Protein AF-A0A328ABK8-F1 (afdb_monomer)

Foldseek 3Di:
DDDDPPPPPPDPDDDDDDDDDPVVVVVLVVVQVPDPDNDDSVRSVVVVVVVVVVVCVVVVVVVVVVPPPD

Mean predicted aligned error: 11.88 Å

pLDDT: mean 78.98, std 18.23, range [39.66, 97.56]

Radius of gyration: 20.17 Å; Cα contacts (8 Å, |Δi|>4): 11; chains: 1; bounding box: 62×29×51 Å

Structure (mmCIF, N/CA/C/O backbone):
data_AF-A0A328ABK8-F1
#
_entry.id   AF-A0A328ABK8-F1
#
loop_
_atom_site.group_PDB
_atom_site.id
_atom_site.type_symbol
_atom_site.label_atom_id
_atom_site.label_alt_id
_atom_site.label_comp_id
_atom_site.label_asym_id
_atom_site.label_entity_id
_atom_site.label_seq_id
_atom_site.pdbx_PDB_ins_code
_atom_site.Cartn_x
_atom_site.Cartn_y
_atom_site.Cartn_z
_atom_site.occupancy
_atom_site.B_iso_or_equiv
_atom_site.auth_seq_id
_atom_site.auth_comp_id
_atom_site.auth_asym_id
_atom_site.auth_atom_id
_atom_site.pdbx_PDB_model_num
ATOM 1 N N . MET A 1 1 ? 31.934 13.631 37.670 1.00 39.66 1 MET A N 1
ATOM 2 C CA . MET A 1 1 ? 31.222 12.581 36.913 1.00 39.66 1 MET A CA 1
ATOM 3 C C . MET A 1 1 ? 30.026 13.254 36.253 1.00 39.66 1 MET A C 1
ATOM 5 O O . MET A 1 1 ? 28.997 13.394 36.896 1.00 39.66 1 MET A O 1
ATOM 9 N N . LEU A 1 2 ? 30.214 13.821 35.059 1.00 48.25 2 LEU A N 1
ATOM 10 C CA . LEU A 1 2 ? 29.162 14.543 34.334 1.00 48.25 2 LEU A CA 1
ATOM 11 C C . LEU A 1 2 ? 28.428 13.544 33.443 1.00 48.25 2 LEU A C 1
ATOM 13 O O . LEU A 1 2 ? 29.049 12.851 32.644 1.00 48.25 2 LEU A O 1
ATOM 17 N N . SER A 1 3 ? 27.127 13.439 33.677 1.00 49.34 3 SER A N 1
ATOM 18 C CA . SER A 1 3 ? 26.217 12.473 33.083 1.00 49.34 3 SER A CA 1
ATOM 19 C C . SER A 1 3 ? 26.184 12.581 31.560 1.00 49.34 3 SER A C 1
ATOM 21 O O . SER A 1 3 ? 25.826 13.623 31.012 1.00 49.34 3 SER A O 1
ATOM 23 N N . ASP A 1 4 ? 26.501 11.476 30.890 1.00 52.09 4 ASP A N 1
ATOM 24 C CA . ASP A 1 4 ? 26.263 11.268 29.464 1.00 52.09 4 ASP A CA 1
ATOM 25 C C . ASP A 1 4 ? 24.744 11.291 29.216 1.00 52.09 4 ASP A C 1
ATOM 27 O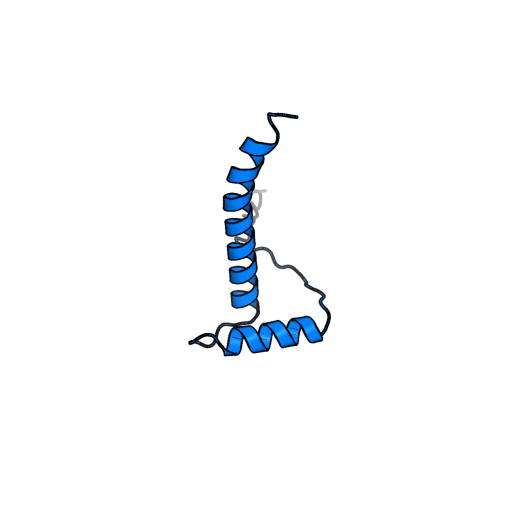 O . ASP A 1 4 ? 24.040 10.288 29.372 1.00 52.09 4 ASP A O 1
ATOM 31 N N . SER A 1 5 ? 24.206 12.466 28.883 1.00 56.25 5 SER A N 1
ATOM 32 C CA . SER A 1 5 ? 22.868 12.571 28.306 1.00 56.25 5 SER A CA 1
ATOM 33 C C . SER A 1 5 ? 22.927 11.961 26.913 1.00 56.25 5 SER A C 1
ATOM 35 O O . SER A 1 5 ? 23.209 12.641 25.930 1.00 56.25 5 SER A O 1
ATOM 37 N N . LYS A 1 6 ? 22.667 10.654 26.823 1.00 60.25 6 LYS A N 1
ATOM 38 C CA . LYS A 1 6 ? 22.330 10.007 25.557 1.00 60.25 6 LYS A CA 1
ATOM 39 C C . LYS A 1 6 ? 21.041 10.637 25.048 1.00 60.25 6 LYS A C 1
ATOM 41 O O . LYS A 1 6 ? 19.947 10.214 25.410 1.00 60.25 6 LYS A O 1
ATOM 46 N N . THR A 1 7 ? 21.187 11.651 24.203 1.00 54.84 7 THR A N 1
ATOM 47 C CA . THR A 1 7 ? 20.145 12.124 23.300 1.00 54.84 7 THR A CA 1
ATOM 48 C C . THR A 1 7 ? 19.672 10.918 22.498 1.00 54.84 7 THR A C 1
ATOM 50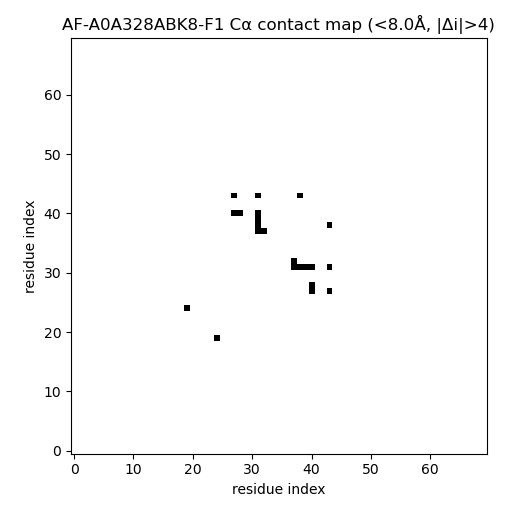 O O . THR A 1 7 ? 20.325 10.491 21.548 1.00 54.84 7 THR A O 1
ATOM 53 N N . SER A 1 8 ? 18.569 10.313 22.937 1.00 55.62 8 SER A N 1
ATOM 54 C CA . SER A 1 8 ? 17.845 9.321 22.158 1.00 55.62 8 SER A CA 1
ATOM 55 C C . SER A 1 8 ? 17.346 10.052 20.921 1.00 55.62 8 SER A C 1
ATOM 57 O O . SER A 1 8 ? 16.412 10.850 20.989 1.00 55.62 8 SER A O 1
ATOM 59 N N . THR A 1 9 ? 18.046 9.878 19.805 1.00 58.06 9 THR A N 1
ATOM 60 C CA . THR A 1 9 ? 17.589 10.348 18.507 1.00 58.06 9 THR A CA 1
ATOM 61 C C . THR A 1 9 ? 16.306 9.592 18.195 1.00 58.06 9 THR A C 1
ATOM 63 O O . THR A 1 9 ? 16.319 8.432 17.788 1.00 58.06 9 THR A O 1
ATOM 66 N N . VAL A 1 10 ? 15.183 10.251 18.482 1.00 58.81 10 VAL A N 1
ATOM 67 C CA . VAL A 1 10 ? 13.828 9.812 18.161 1.00 58.81 10 VAL A CA 1
ATOM 68 C C . VAL A 1 10 ? 13.821 9.372 16.702 1.00 58.81 10 VAL A C 1
ATOM 70 O O . VAL A 1 10 ? 14.033 10.177 15.794 1.00 58.81 10 VAL A O 1
ATOM 73 N N . ARG A 1 11 ? 13.642 8.073 16.463 1.00 58.50 11 ARG A N 1
ATOM 74 C CA . ARG A 1 11 ? 13.472 7.553 15.109 1.00 58.50 11 ARG A CA 1
ATOM 75 C C . ARG A 1 11 ? 12.124 8.053 14.605 1.00 58.50 11 ARG A C 1
ATOM 77 O O . ARG A 1 11 ? 11.095 7.615 15.091 1.00 58.50 11 ARG A O 1
ATOM 84 N N . ALA A 1 12 ? 12.135 8.977 13.648 1.00 75.44 12 ALA A N 1
ATOM 85 C CA . ALA A 1 12 ? 10.912 9.514 13.045 1.00 75.44 12 ALA A CA 1
ATOM 86 C 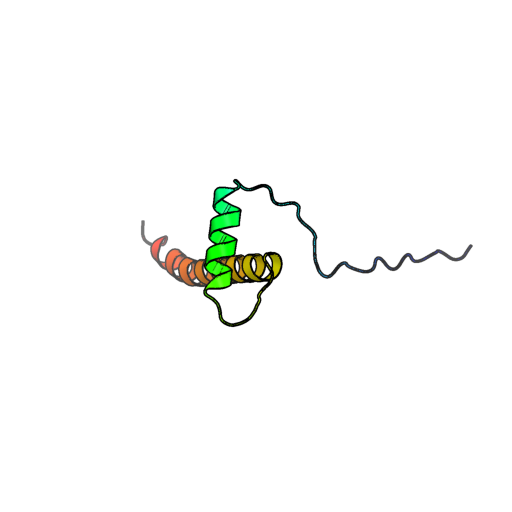C . ALA A 1 12 ? 10.104 8.459 12.260 1.00 75.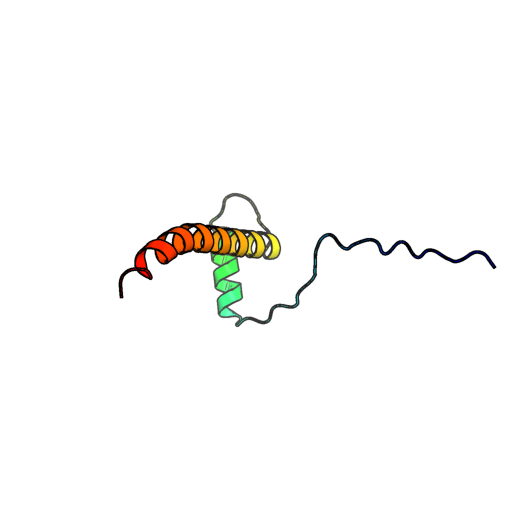44 12 ALA A C 1
ATOM 88 O O . ALA A 1 12 ? 8.957 8.705 11.908 1.00 75.44 12 ALA A O 1
ATOM 89 N N . LEU A 1 13 ? 10.704 7.300 11.970 1.00 80.38 13 LEU A N 1
ATOM 90 C CA . LEU A 1 13 ? 10.093 6.193 11.245 1.00 80.38 13 LEU A CA 1
ATOM 91 C C . LEU A 1 13 ? 10.433 4.873 11.935 1.00 80.38 13 LEU A C 1
ATOM 93 O O . LEU A 1 13 ? 11.602 4.599 12.231 1.00 80.38 13 LEU A O 1
ATOM 97 N N . ASP A 1 14 ? 9.414 4.042 12.122 1.00 86.75 14 ASP A N 1
ATOM 98 C CA . ASP A 1 14 ? 9.561 2.686 12.630 1.00 86.75 14 ASP A CA 1
ATOM 99 C C . ASP A 1 14 ? 9.744 1.681 11.490 1.00 86.75 14 ASP A C 1
ATOM 101 O O . ASP A 1 14 ? 9.185 1.814 10.401 1.00 86.75 14 ASP A O 1
ATOM 105 N N . ARG A 1 15 ? 10.542 0.639 11.745 1.00 89.62 15 ARG A N 1
ATOM 106 C CA . ARG A 1 15 ? 10.763 -0.461 10.800 1.00 89.62 15 ARG A CA 1
ATOM 107 C C . ARG A 1 15 ? 9.953 -1.674 11.226 1.00 89.62 15 ARG A C 1
ATOM 109 O O . ARG A 1 15 ? 10.140 -2.176 12.332 1.00 89.62 15 A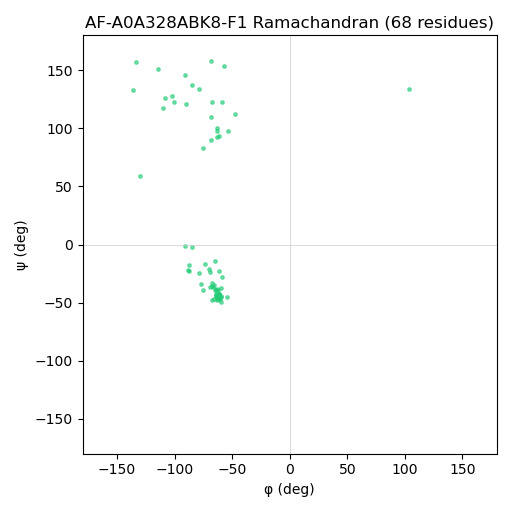RG A O 1
ATOM 116 N N . ILE A 1 16 ? 9.171 -2.215 10.300 1.00 91.19 16 ILE A N 1
ATOM 117 C CA . ILE A 1 16 ? 8.429 -3.464 10.484 1.00 91.19 16 ILE A CA 1
ATOM 118 C C . ILE A 1 16 ? 8.953 -4.553 9.543 1.00 91.19 16 ILE A C 1
ATOM 120 O O . ILE A 1 16 ? 9.456 -4.259 8.460 1.00 91.19 16 ILE A O 1
ATOM 124 N N . ASN A 1 17 ? 8.839 -5.816 9.958 1.00 93.12 17 ASN A N 1
ATOM 125 C CA . ASN A 1 17 ? 9.021 -6.962 9.068 1.00 93.12 17 ASN A CA 1
ATOM 126 C C . ASN A 1 17 ? 7.639 -7.475 8.670 1.00 93.12 17 ASN A C 1
ATOM 128 O O . ASN A 1 17 ? 6.849 -7.836 9.539 1.00 93.12 17 ASN A O 1
ATOM 132 N N . LEU A 1 18 ? 7.364 -7.522 7.370 1.00 91.06 18 LEU A N 1
ATOM 133 C CA . LEU A 1 18 ? 6.078 -7.943 6.829 1.00 91.06 18 LEU A CA 1
ATOM 134 C C . LEU A 1 18 ? 6.225 -9.317 6.169 1.00 91.06 18 LEU A C 1
ATOM 136 O O . LEU A 1 18 ? 7.088 -9.507 5.314 1.00 91.06 18 LEU A O 1
ATOM 140 N N . ARG A 1 19 ? 5.395 -10.278 6.581 1.00 95.69 19 ARG A N 1
ATOM 141 C CA . ARG A 1 19 ? 5.298 -11.603 5.958 1.00 95.69 19 ARG A CA 1
ATOM 142 C C . ARG A 1 19 ? 3.966 -11.695 5.237 1.00 95.69 19 ARG A C 1
ATOM 144 O O . ARG A 1 19 ? 2.926 -11.605 5.883 1.00 95.69 19 ARG A O 1
ATOM 151 N N . LEU A 1 20 ? 4.018 -11.870 3.926 1.00 94.31 20 LEU A N 1
ATOM 152 C CA . LEU A 1 20 ? 2.854 -12.050 3.070 1.00 94.31 20 LEU A CA 1
ATOM 153 C C . LEU A 1 20 ? 3.103 -13.223 2.120 1.00 94.31 20 LEU A C 1
ATOM 155 O O . LEU A 1 20 ? 4.267 -13.558 1.871 1.00 94.31 20 LEU A O 1
ATOM 159 N N . PRO A 1 21 ? 2.034 -13.838 1.596 1.00 97.56 21 PRO A N 1
ATOM 160 C CA . PRO A 1 21 ? 2.150 -14.788 0.502 1.00 97.56 21 PRO A CA 1
ATOM 161 C C . PRO A 1 21 ? 2.830 -14.167 -0.727 1.00 97.56 21 PRO A C 1
ATOM 163 O O . PRO A 1 21 ? 2.765 -12.951 -0.941 1.00 97.56 21 PRO A O 1
ATOM 166 N N . VAL A 1 22 ? 3.476 -15.003 -1.541 1.00 95.75 22 VAL A N 1
ATOM 167 C CA . VAL A 1 22 ? 4.202 -14.557 -2.744 1.00 95.75 22 VAL A CA 1
ATOM 168 C C . VAL A 1 22 ? 3.250 -13.893 -3.731 1.00 95.75 22 VAL A C 1
ATOM 170 O O . VAL A 1 22 ? 3.549 -12.804 -4.215 1.00 95.75 22 VAL A O 1
ATOM 173 N N . GLU A 1 23 ? 2.065 -14.469 -3.919 1.00 97.06 23 GLU A N 1
ATOM 174 C CA . GLU A 1 23 ? 1.031 -13.946 -4.810 1.00 97.06 23 GLU A CA 1
ATOM 175 C C . GLU A 1 23 ? 0.598 -12.518 -4.435 1.00 97.06 23 GLU A C 1
ATOM 177 O O . GLU A 1 23 ? 0.212 -11.720 -5.285 1.00 97.06 23 GLU A O 1
ATOM 182 N N . THR A 1 24 ? 0.713 -12.148 -3.155 1.00 95.62 24 THR A N 1
ATOM 183 C CA . THR A 1 24 ? 0.403 -10.785 -2.710 1.00 95.62 24 THR A CA 1
ATOM 184 C C . THR A 1 24 ? 1.508 -9.810 -3.108 1.00 95.62 24 THR A C 1
ATOM 186 O O . THR A 1 24 ? 1.218 -8.688 -3.517 1.00 95.62 24 THR A O 1
ATOM 189 N N . PHE A 1 25 ? 2.777 -10.218 -3.019 1.00 94.38 25 PHE A N 1
ATOM 190 C CA . PHE A 1 25 ? 3.888 -9.389 -3.491 1.00 94.38 25 PHE A CA 1
ATOM 191 C C . PHE A 1 25 ? 3.863 -9.208 -5.011 1.00 94.38 25 PHE A C 1
ATOM 193 O O . PHE A 1 25 ? 4.156 -8.112 -5.486 1.00 94.38 25 PHE A O 1
ATOM 200 N N . GLU A 1 26 ? 3.466 -10.23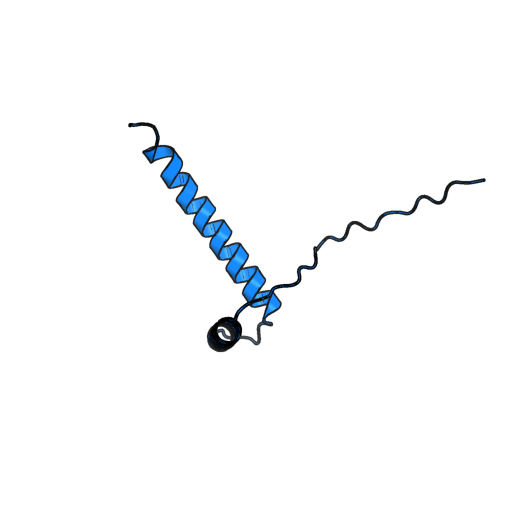9 -5.756 1.00 95.31 26 GLU A N 1
ATOM 201 C CA . GLU A 1 26 ? 3.281 -10.168 -7.209 1.00 95.31 26 GLU A CA 1
ATOM 202 C C . GLU A 1 26 ? 2.169 -9.180 -7.579 1.00 95.31 26 GLU A C 1
ATOM 204 O O . GLU A 1 26 ? 2.407 -8.261 -8.360 1.00 95.31 26 GLU A O 1
ATOM 209 N N . ALA A 1 27 ? 1.006 -9.262 -6.926 1.00 95.12 27 ALA A N 1
ATOM 210 C CA . ALA A 1 27 ? -0.085 -8.310 -7.141 1.00 95.12 27 ALA A CA 1
ATOM 211 C C . ALA A 1 27 ? 0.318 -6.851 -6.828 1.00 95.12 27 ALA A C 1
ATOM 213 O O . ALA A 1 27 ? -0.083 -5.920 -7.533 1.00 95.12 27 ALA A O 1
ATOM 214 N N . ILE A 1 28 ? 1.141 -6.632 -5.793 1.00 92.94 28 ILE A N 1
ATOM 215 C CA . ILE A 1 28 ? 1.709 -5.307 -5.482 1.00 92.94 28 ILE A CA 1
ATOM 216 C C . ILE A 1 28 ? 2.630 -4.834 -6.616 1.00 92.94 28 ILE A C 1
ATOM 218 O O . ILE A 1 28 ? 2.577 -3.670 -7.020 1.00 92.94 28 ILE A O 1
ATOM 222 N N . ASP A 1 29 ? 3.477 -5.720 -7.137 1.00 92.69 29 ASP A N 1
ATOM 223 C CA . ASP A 1 29 ? 4.415 -5.403 -8.213 1.00 92.69 29 ASP A CA 1
ATOM 224 C C . ASP A 1 29 ? 3.720 -5.106 -9.544 1.00 92.69 29 ASP A C 1
ATOM 226 O O . ASP A 1 29 ? 4.153 -4.212 -10.271 1.00 92.69 29 ASP A O 1
ATOM 230 N N . GLU A 1 30 ? 2.620 -5.788 -9.843 1.00 93.12 30 GLU A N 1
ATOM 231 C CA . GLU A 1 30 ? 1.777 -5.484 -10.997 1.00 93.12 30 GLU A CA 1
ATOM 232 C C . GLU A 1 30 ? 1.085 -4.128 -10.830 1.00 93.12 30 GLU A C 1
ATOM 234 O O . GLU A 1 30 ? 1.162 -3.270 -11.712 1.00 93.12 30 GLU A O 1
ATOM 239 N N . SER A 1 31 ? 0.474 -3.879 -9.666 1.00 91.31 31 SER A N 1
ATOM 240 C CA . SER A 1 31 ? -0.226 -2.619 -9.404 1.00 91.31 31 SER A CA 1
ATOM 241 C C . SER A 1 31 ? 0.710 -1.410 -9.445 1.00 91.31 31 SER A C 1
ATOM 243 O O . SER A 1 31 ? 0.348 -0.367 -9.997 1.00 91.31 31 SER A O 1
ATOM 245 N N . ARG A 1 32 ? 1.938 -1.532 -8.918 1.00 91.00 32 ARG A N 1
ATOM 246 C CA . ARG A 1 32 ? 2.918 -0.439 -8.997 1.00 91.00 32 ARG A CA 1
ATOM 247 C C . ARG A 1 32 ? 3.351 -0.167 -10.442 1.00 91.00 32 ARG A C 1
ATOM 249 O O . ARG A 1 32 ? 3.611 0.985 -10.767 1.00 91.00 32 ARG A O 1
ATOM 256 N N . ALA A 1 33 ? 3.451 -1.196 -11.292 1.00 87.62 33 ALA A N 1
ATOM 257 C CA . ALA A 1 33 ? 3.922 -1.061 -12.672 1.00 87.62 33 ALA A CA 1
ATOM 258 C C . ALA A 1 33 ? 2.927 -0.298 -13.561 1.00 87.62 33 ALA A C 1
ATOM 260 O O . ALA A 1 33 ? 3.325 0.312 -14.5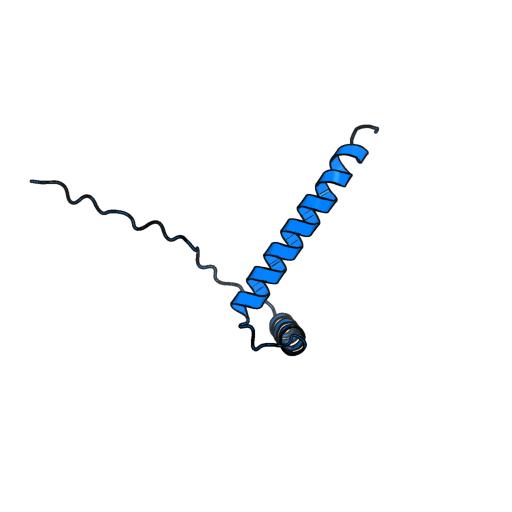50 1.00 87.62 33 ALA A O 1
ATOM 261 N N . LEU A 1 34 ? 1.645 -0.293 -13.185 1.00 87.06 34 LEU A N 1
ATOM 262 C CA . LEU A 1 34 ? 0.601 0.485 -13.852 1.00 87.06 34 LEU A CA 1
ATOM 263 C C . LEU A 1 34 ? 0.684 1.990 -13.550 1.00 87.06 34 LEU A C 1
ATOM 265 O O . LEU A 1 34 ? 0.071 2.786 -14.263 1.00 87.06 34 LEU A O 1
ATOM 269 N N . ARG A 1 35 ? 1.411 2.406 -12.503 1.00 81.44 35 ARG A N 1
ATOM 270 C CA . ARG A 1 35 ? 1.561 3.824 -12.165 1.00 81.44 35 ARG A CA 1
ATOM 271 C C . ARG A 1 35 ? 2.695 4.472 -12.969 1.00 81.44 35 ARG A C 1
ATOM 273 O O . ARG A 1 35 ? 3.779 3.901 -13.079 1.00 81.44 35 ARG A O 1
ATOM 280 N N . PRO A 1 36 ? 2.490 5.692 -13.494 1.00 77.19 36 PRO A N 1
ATOM 281 C CA . PRO A 1 36 ? 3.565 6.456 -14.106 1.00 77.19 36 PRO A CA 1
ATOM 282 C C . PRO A 1 36 ? 4.581 6.875 -13.036 1.00 77.19 36 PRO A C 1
ATOM 284 O O . PRO A 1 36 ? 4.243 7.553 -12.068 1.00 77.19 36 PRO A O 1
ATOM 287 N N . GLY A 1 37 ? 5.836 6.476 -13.235 1.00 77.75 37 GLY A N 1
ATOM 288 C CA . GLY A 1 37 ? 6.928 6.695 -12.289 1.00 77.75 37 GLY A CA 1
ATOM 289 C C . GLY A 1 37 ? 7.275 5.425 -11.512 1.00 77.75 37 GLY A C 1
ATOM 290 O O . GLY A 1 37 ? 6.410 4.709 -11.017 1.00 77.75 37 GLY A O 1
ATOM 291 N N . SER A 1 38 ? 8.567 5.127 -11.409 1.00 75.25 38 SER A N 1
ATOM 292 C CA . SER A 1 38 ? 9.064 3.919 -10.745 1.00 75.25 38 SER A CA 1
ATOM 293 C C . SER A 1 38 ? 8.975 4.050 -9.222 1.00 75.25 38 SER A C 1
ATOM 295 O O . SER A 1 38 ? 9.950 4.405 -8.560 1.00 75.25 38 SER A O 1
ATOM 297 N N . VAL A 1 39 ? 7.801 3.778 -8.654 1.00 88.00 39 VAL A N 1
ATOM 298 C CA . VAL A 1 39 ? 7.578 3.789 -7.201 1.00 88.00 39 VAL A CA 1
ATOM 299 C C . VAL A 1 39 ? 8.106 2.490 -6.576 1.00 88.00 39 VAL A C 1
ATOM 301 O O . VAL A 1 39 ? 7.862 1.392 -7.078 1.00 88.00 39 VAL A O 1
ATOM 304 N N . SER A 1 40 ? 8.852 2.592 -5.469 1.00 90.88 40 SER A N 1
ATOM 305 C CA . SER A 1 40 ? 9.350 1.413 -4.743 1.00 90.88 40 SER A CA 1
ATOM 306 C C . SER A 1 40 ? 8.205 0.636 -4.075 1.00 90.88 40 SER A C 1
ATOM 308 O O . SER A 1 40 ? 7.168 1.217 -3.761 1.00 90.88 40 SER A O 1
ATOM 310 N N . ARG A 1 41 ? 8.397 -0.661 -3.773 1.00 91.62 41 ARG A N 1
ATOM 311 C CA . ARG A 1 41 ? 7.386 -1.444 -3.024 1.00 91.62 41 ARG A CA 1
ATOM 312 C C . ARG A 1 41 ? 7.018 -0.785 -1.700 1.00 91.62 41 ARG A C 1
ATOM 314 O O . ARG A 1 41 ? 5.844 -0.690 -1.383 1.00 91.62 41 ARG A O 1
ATOM 321 N N . ASN A 1 42 ? 8.012 -0.316 -0.945 1.00 92.25 42 ASN A N 1
ATOM 322 C CA . ASN A 1 42 ? 7.770 0.288 0.364 1.00 92.25 42 ASN A CA 1
ATOM 323 C C . ASN A 1 42 ? 6.940 1.562 0.235 1.00 92.25 42 ASN A C 1
ATOM 325 O O . ASN A 1 42 ? 6.000 1.746 0.993 1.00 92.25 42 ASN A O 1
ATOM 329 N N . THR A 1 43 ? 7.253 2.404 -0.751 1.00 91.81 43 THR A N 1
ATOM 330 C CA . THR A 1 43 ? 6.483 3.623 -1.018 1.00 91.81 43 THR A CA 1
ATOM 331 C C . THR A 1 43 ? 5.043 3.283 -1.392 1.00 91.81 43 THR A C 1
ATOM 333 O O . THR A 1 43 ? 4.124 3.831 -0.798 1.00 91.81 43 THR A O 1
ATOM 336 N N . TRP A 1 44 ? 4.843 2.321 -2.298 1.00 93.25 44 TRP A N 1
ATOM 337 C CA . TRP A 1 44 ? 3.505 1.877 -2.689 1.00 93.25 44 TRP A CA 1
ATOM 338 C C . TRP A 1 44 ? 2.713 1.329 -1.491 1.00 93.25 44 TRP A C 1
ATOM 340 O O . TRP A 1 44 ? 1.554 1.684 -1.307 1.00 93.25 44 TRP A O 1
ATOM 350 N N . ILE A 1 45 ? 3.343 0.508 -0.640 1.00 93.56 45 ILE A N 1
ATOM 351 C CA . ILE A 1 45 ? 2.715 -0.056 0.566 1.00 93.56 45 ILE A CA 1
ATOM 352 C C . ILE A 1 45 ? 2.328 1.054 1.548 1.00 93.56 45 ILE A C 1
ATOM 354 O O . ILE A 1 45 ? 1.214 1.035 2.066 1.00 93.56 45 ILE A O 1
ATOM 358 N N . THR A 1 46 ? 3.215 2.021 1.792 1.00 93.19 46 THR A N 1
ATOM 359 C CA . THR A 1 46 ? 2.923 3.161 2.669 1.00 93.19 46 THR A CA 1
ATOM 360 C C . THR A 1 46 ? 1.728 3.956 2.151 1.00 93.19 46 THR A C 1
ATOM 362 O O . THR A 1 46 ? 0.778 4.170 2.900 1.00 93.19 46 THR A O 1
ATOM 365 N N . GLU A 1 47 ? 1.722 4.314 0.865 1.00 93.31 47 GLU A N 1
ATOM 366 C CA . GLU A 1 47 ? 0.622 5.065 0.251 1.00 93.31 47 GLU A CA 1
ATOM 367 C C . GLU A 1 47 ? -0.704 4.294 0.304 1.00 93.31 47 GLU A C 1
ATOM 369 O O . GLU A 1 47 ? -1.739 4.865 0.640 1.00 93.31 47 GLU A O 1
ATOM 374 N N . ALA A 1 48 ? -0.685 2.986 0.028 1.00 93.62 48 ALA A N 1
ATOM 375 C CA . ALA A 1 48 ? -1.878 2.146 0.088 1.00 93.62 48 ALA A CA 1
ATOM 376 C C . ALA A 1 48 ? -2.454 2.055 1.514 1.00 93.62 48 ALA A C 1
ATOM 378 O O . ALA A 1 48 ? -3.674 2.087 1.699 1.00 93.62 48 ALA A O 1
ATOM 379 N N . ILE A 1 49 ? -1.589 1.969 2.533 1.00 94.06 49 ILE A N 1
ATOM 380 C CA . ILE A 1 49 ? -2.003 1.986 3.943 1.00 94.06 49 ILE A CA 1
ATOM 381 C C . ILE A 1 49 ? -2.601 3.349 4.304 1.00 94.06 49 ILE A C 1
ATOM 383 O O . ILE A 1 49 ? -3.676 3.399 4.902 1.00 94.06 49 ILE A O 1
ATOM 387 N N . GLU A 1 50 ? -1.948 4.449 3.929 1.00 95.00 50 GLU A N 1
ATOM 388 C CA . GLU A 1 50 ? -2.444 5.805 4.183 1.00 95.00 50 GLU A CA 1
ATOM 389 C C . GLU A 1 50 ? -3.804 6.048 3.521 1.00 95.00 50 GLU A C 1
ATOM 391 O O . GLU A 1 50 ? -4.728 6.528 4.182 1.00 95.00 50 GLU A O 1
ATOM 396 N N . GLU A 1 51 ? -3.968 5.646 2.258 1.00 94.62 51 GLU A N 1
ATOM 397 C CA . GLU A 1 51 ? -5.236 5.753 1.534 1.00 94.62 51 GLU A CA 1
ATOM 398 C C . GLU A 1 51 ? -6.340 4.952 2.232 1.00 94.62 51 GLU A C 1
ATOM 400 O O . GLU A 1 51 ? -7.445 5.460 2.451 1.00 94.62 51 GLU A O 1
ATOM 405 N N . LYS A 1 52 ? -6.048 3.705 2.626 1.00 94.00 52 LYS A N 1
ATOM 406 C CA . LYS A 1 52 ? -7.011 2.844 3.317 1.00 94.00 52 LYS A CA 1
ATOM 407 C C . LYS A 1 52 ? -7.440 3.450 4.653 1.00 94.00 52 LYS A C 1
ATOM 409 O O . LYS A 1 52 ? -8.637 3.531 4.923 1.00 94.00 52 LYS A O 1
ATOM 414 N N . LEU A 1 53 ? -6.494 3.936 5.455 1.00 95.31 53 LEU A N 1
ATOM 415 C CA . LEU A 1 53 ? -6.784 4.577 6.739 1.00 95.31 53 LEU A CA 1
ATOM 416 C C . LEU A 1 53 ? -7.567 5.885 6.568 1.00 95.31 53 LEU A C 1
ATOM 418 O O . LEU A 1 53 ? -8.483 6.155 7.345 1.00 95.31 53 LEU A O 1
ATOM 422 N N . ALA A 1 54 ? -7.250 6.690 5.552 1.00 94.81 54 ALA A N 1
ATOM 423 C CA . ALA A 1 54 ? -8.000 7.902 5.233 1.00 94.81 54 ALA A CA 1
ATOM 424 C C . ALA A 1 54 ? -9.444 7.575 4.816 1.00 94.81 54 ALA A C 1
ATOM 426 O O . ALA A 1 54 ? -10.388 8.189 5.319 1.00 94.81 54 ALA A O 1
ATOM 427 N N . ARG A 1 55 ? -9.625 6.559 3.963 1.00 93.31 55 ARG A N 1
ATOM 428 C CA . ARG A 1 55 ? -10.939 6.062 3.533 1.00 93.31 55 ARG A CA 1
ATOM 429 C C . ARG A 1 55 ? -11.761 5.541 4.709 1.00 93.31 55 ARG A C 1
ATOM 431 O O . ARG A 1 55 ? -12.952 5.839 4.797 1.00 93.31 55 ARG A O 1
ATOM 438 N N . ASP A 1 56 ? -11.140 4.799 5.620 1.00 92.62 56 ASP A N 1
ATOM 439 C CA . ASP A 1 56 ? -11.812 4.251 6.799 1.00 92.62 56 ASP A CA 1
ATOM 440 C C . ASP A 1 56 ? -12.199 5.358 7.791 1.00 92.62 56 ASP A C 1
ATOM 442 O O . ASP A 1 56 ? -13.296 5.312 8.342 1.00 92.62 56 ASP A O 1
ATOM 446 N N . ARG A 1 57 ? -11.380 6.408 7.961 1.00 91.31 57 ARG A N 1
ATOM 447 C CA . ARG A 1 57 ? -11.752 7.600 8.754 1.00 91.31 57 ARG A CA 1
ATOM 448 C C . ARG A 1 57 ? -12.937 8.345 8.142 1.00 91.31 57 ARG A C 1
ATOM 450 O O . ARG A 1 57 ? -13.878 8.682 8.857 1.00 91.31 57 ARG A O 1
ATOM 457 N N . ALA A 1 58 ? -12.919 8.557 6.826 1.00 89.00 58 ALA A N 1
ATOM 458 C CA . ALA A 1 58 ? -14.022 9.196 6.111 1.00 89.00 58 ALA A CA 1
ATOM 459 C C . ALA A 1 58 ? -15.320 8.368 6.191 1.00 89.00 58 ALA A C 1
ATOM 461 O O . ALA A 1 58 ? -16.399 8.921 6.384 1.00 89.00 58 ALA A O 1
ATOM 462 N N . SER A 1 59 ? -15.213 7.039 6.114 1.00 84.44 59 SER A N 1
ATOM 463 C CA . SER A 1 59 ? -16.359 6.121 6.191 1.00 84.44 59 SER A CA 1
ATOM 464 C C . SER A 1 59 ? -16.863 5.924 7.628 1.00 84.44 59 SER A C 1
ATOM 466 O O . SER A 1 59 ? -18.063 5.783 7.856 1.00 84.44 59 SER A O 1
ATOM 468 N N . GLY A 1 60 ? -15.969 5.943 8.618 1.00 65.06 60 GLY A N 1
ATOM 469 C CA . GLY A 1 60 ? -16.290 5.846 10.044 1.00 65.06 60 GLY A CA 1
ATOM 470 C C . GLY A 1 60 ? -17.046 7.067 10.568 1.00 65.06 60 GLY A C 1
ATOM 471 O O . GLY A 1 60 ? -17.970 6.906 11.364 1.00 65.06 60 GLY A O 1
ATOM 472 N N . ALA A 1 61 ? -16.766 8.259 10.027 1.00 56.25 61 ALA A N 1
ATOM 473 C CA . ALA A 1 61 ? -17.569 9.460 10.269 1.00 56.25 61 ALA A CA 1
ATOM 474 C C . ALA A 1 61 ? -19.032 9.310 9.792 1.00 56.25 61 ALA A C 1
ATOM 476 O O . ALA A 1 61 ? -19.920 9.991 10.299 1.00 56.25 61 ALA A O 1
ATOM 477 N N . HIS A 1 62 ? -19.313 8.399 8.854 1.00 52.38 62 HIS A N 1
ATOM 478 C CA . HIS A 1 62 ? -20.680 8.035 8.458 1.00 52.38 62 HIS A CA 1
ATOM 479 C C . HIS A 1 62 ? -21.295 6.909 9.305 1.00 52.38 62 HIS A C 1
ATOM 481 O O . HIS A 1 62 ? -22.516 6.775 9.329 1.00 52.38 62 HIS A O 1
ATOM 487 N N . GLN A 1 63 ? -20.507 6.124 10.048 1.00 52.25 63 GLN A N 1
ATOM 488 C CA . GLN A 1 63 ? -21.042 5.039 10.884 1.00 52.25 63 GLN A CA 1
ATOM 489 C C . GLN A 1 63 ? -21.435 5.470 12.306 1.00 52.25 63 GLN A C 1
ATOM 491 O O . GLN A 1 63 ? -22.279 4.814 12.921 1.00 52.25 63 GLN A O 1
ATOM 496 N N . GLU A 1 64 ? -20.900 6.576 12.832 1.00 51.31 64 GLU A N 1
ATOM 497 C CA . GLU A 1 64 ? -21.325 7.111 14.140 1.00 51.31 64 GLU A CA 1
ATOM 498 C C . GLU A 1 64 ? -22.743 7.713 14.125 1.00 51.31 64 GLU A C 1
ATOM 500 O O . GLU A 1 64 ? -23.402 7.755 15.165 1.00 51.31 64 GLU A O 1
ATOM 505 N N . GLY A 1 65 ? -23.261 8.099 12.952 1.00 49.03 65 GLY A N 1
ATOM 506 C CA . GLY A 1 65 ? -24.653 8.538 12.782 1.00 49.03 65 GLY A CA 1
ATOM 507 C C . GLY A 1 65 ? -25.674 7.393 12.720 1.00 49.03 65 GLY A C 1
ATOM 508 O O . GLY A 1 65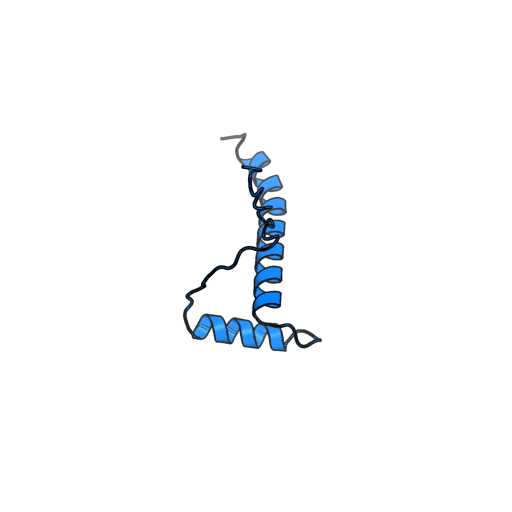 ? -26.834 7.592 13.071 1.00 49.03 65 GLY A O 1
ATOM 509 N N . GLN A 1 66 ? -25.256 6.184 12.327 1.00 50.31 66 GLN A N 1
ATOM 510 C CA . GLN A 1 66 ? -26.161 5.041 12.137 1.00 50.31 66 GLN A CA 1
ATOM 511 C C . GLN A 1 66 ? -26.382 4.228 13.428 1.00 50.31 66 GLN A C 1
ATOM 513 O O . GLN A 1 66 ? -27.398 3.554 13.565 1.00 50.31 66 GLN A O 1
ATOM 518 N N . ARG A 1 67 ? -25.458 4.293 14.400 1.00 53.34 67 ARG A N 1
ATOM 519 C CA . ARG A 1 67 ? -25.528 3.513 15.655 1.00 53.34 67 ARG A CA 1
ATOM 520 C C . ARG A 1 67 ? -26.364 4.147 16.775 1.00 53.34 67 ARG A C 1
ATOM 522 O O . ARG A 1 67 ? -26.484 3.544 17.833 1.00 53.34 67 ARG A O 1
ATOM 529 N N . ARG A 1 68 ? -26.928 5.346 16.579 1.00 54.78 68 ARG A N 1
ATOM 530 C CA . ARG A 1 68 ? -27.713 6.048 17.618 1.00 54.78 68 ARG A CA 1
ATOM 531 C C . ARG A 1 68 ? -29.221 5.756 17.595 1.00 54.78 68 ARG A C 1
ATOM 533 O O . ARG A 1 68 ? -29.919 6.267 18.459 1.00 54.78 68 ARG A O 1
ATOM 540 N N . ASN A 1 69 ? -29.712 4.944 16.655 1.00 50.25 69 ASN A N 1
ATOM 541 C CA . ASN A 1 69 ? -31.136 4.602 16.518 1.00 50.25 69 ASN A CA 1
ATOM 542 C C . ASN A 1 69 ? -31.349 3.079 16.412 1.00 50.25 69 ASN A C 1
ATOM 544 O O . ASN A 1 69 ? -31.860 2.601 15.398 1.00 50.25 69 ASN A O 1
ATOM 548 N N . ALA A 1 70 ? -30.924 2.321 17.423 1.00 46.22 70 ALA A N 1
ATOM 549 C CA . ALA A 1 70 ? -31.315 0.923 17.607 1.00 46.22 70 ALA A CA 1
ATOM 550 C C . ALA A 1 70 ? -31.769 0.704 19.051 1.00 46.22 70 ALA A C 1
ATOM 552 O O . ALA A 1 70 ? -31.074 1.227 19.951 1.00 46.22 70 ALA A O 1
#

Solvent-accessible surface area (backbone atoms only — not comparable to full-atom values): 4684 Å² total; per-residue (Å²): 139,82,79,82,77,77,76,75,77,75,69,92,68,87,88,81,89,85,86,74,62,68,71,56,56,49,53,50,52,53,58,43,67,74,43,93,63,95,65,51,71,66,57,51,52,51,52,54,50,52,52,50,53,51,50,48,53,62,51,46,68,59,48,67,71,63,72,77,78,124

Secondary structure (DSSP, 8-state):
-----------SS--------HHHHHHHHHHHHTSSS---HHHHHHHHHHHHHHHHHHHHHHHTTTTT--

Sequence (70 aa):
MLSDSKTSTVRA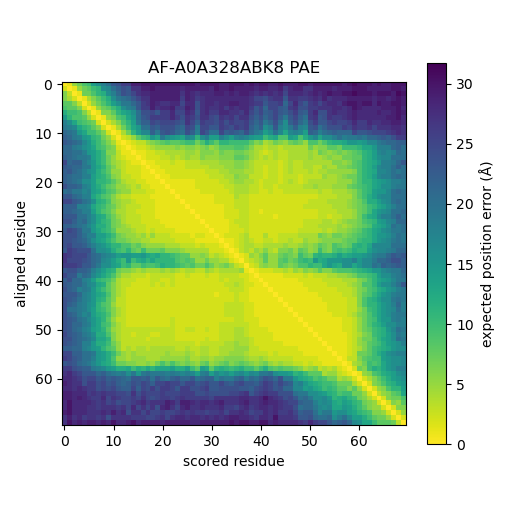LDRINLRLPVETFEAIDESRALRPGSVSRNTWITEAIEEKLARDRASGAHQEGQRRNA

Organism: NCBI:txid2170551